Protein AF-A0A098E4H3-F1 (afdb_monomer_lite)

Radius of gyration: 21.21 Å; chains: 1; bounding box: 42×39×49 Å

Sequence (98 aa):
MLFDDYNKIDLTLLPLEELDNYLKGDKLIKVLIDKDCRIKRDIVPTDIDYHVRKPSAREYDDCCNEFWNVTPYVIKGLCRKEILFAIDILIRLFAMSC

Structure (mmCIF, N/CA/C/O backbone):
data_AF-A0A098E4H3-F1
#
_entry.id   AF-A0A098E4H3-F1
#
loop_
_atom_site.group_PDB
_atom_site.id
_atom_site.type_symbol
_atom_site.label_atom_id
_atom_site.label_alt_id
_atom_site.label_comp_id
_atom_site.label_asym_id
_atom_site.label_entity_id
_atom_site.label_seq_id
_atom_site.pdbx_PDB_ins_code
_atom_site.Cartn_x
_atom_site.Cartn_y
_atom_site.Cartn_z
_atom_site.occupancy
_atom_site.B_iso_or_equiv
_atom_site.auth_seq_id
_atom_site.auth_comp_id
_atom_site.auth_asym_id
_atom_site.auth_atom_id
_atom_site.pdbx_PDB_model_num
ATOM 1 N N . MET A 1 1 ? -9.940 -15.016 3.029 1.00 92.44 1 MET A N 1
ATOM 2 C CA . MET A 1 1 ? -10.988 -16.026 2.748 1.00 92.44 1 MET A CA 1
ATOM 3 C C . MET A 1 1 ? -11.603 -15.708 1.396 1.00 92.44 1 MET A C 1
ATOM 5 O O . MET A 1 1 ? -11.883 -14.540 1.164 1.00 92.44 1 MET A O 1
ATOM 9 N N . LEU A 1 2 ? -11.748 -16.696 0.510 1.00 95.94 2 LEU A N 1
ATOM 10 C CA . LEU A 1 2 ? -12.432 -16.556 -0.783 1.00 95.94 2 LEU A CA 1
ATOM 11 C C . LEU A 1 2 ? -13.757 -17.320 -0.693 1.00 95.94 2 LEU A C 1
ATOM 13 O O . LEU A 1 2 ? -13.741 -18.486 -0.304 1.00 95.94 2 LEU A O 1
ATOM 17 N N . PHE A 1 3 ? -14.865 -16.651 -0.989 1.00 96.56 3 PHE A N 1
ATOM 18 C CA . PHE A 1 3 ? -16.216 -17.207 -0.929 1.00 96.56 3 PHE A CA 1
ATOM 19 C C . PHE A 1 3 ? -16.664 -17.725 -2.303 1.00 96.56 3 PHE A C 1
ATOM 21 O O . PHE A 1 3 ? -16.058 -17.404 -3.327 1.00 96.56 3 PHE A O 1
ATOM 28 N N . ASP A 1 4 ? -17.732 -18.524 -2.326 1.00 97.38 4 ASP A N 1
ATOM 29 C CA . ASP A 1 4 ? -18.252 -19.167 -3.545 1.00 97.38 4 ASP A CA 1
ATOM 30 C C . ASP A 1 4 ? -18.801 -18.167 -4.576 1.00 97.38 4 ASP A C 1
ATOM 32 O O . ASP A 1 4 ? -18.880 -18.466 -5.765 1.00 97.38 4 ASP A O 1
ATOM 36 N N . ASP A 1 5 ? -19.150 -16.959 -4.133 1.00 97.00 5 ASP A N 1
ATOM 37 C CA . ASP A 1 5 ? -19.539 -15.828 -4.979 1.00 97.00 5 ASP A CA 1
ATOM 38 C C . ASP A 1 5 ? -18.334 -15.017 -5.493 1.00 97.00 5 ASP A C 1
ATOM 40 O O . ASP A 1 5 ? -18.503 -13.939 -6.063 1.00 97.00 5 ASP A O 1
ATOM 44 N N . TYR A 1 6 ? -17.118 -15.541 -5.304 1.00 95.25 6 TYR A N 1
ATOM 45 C CA . TYR A 1 6 ? -15.835 -14.932 -5.652 1.00 95.25 6 TYR A CA 1
ATOM 46 C C . TYR A 1 6 ? -15.478 -13.667 -4.857 1.00 95.25 6 TYR A C 1
ATOM 48 O O . TYR A 1 6 ? -14.467 -13.026 -5.159 1.00 95.25 6 TYR A O 1
ATOM 56 N N . ASN A 1 7 ? -16.226 -13.325 -3.801 1.00 96.56 7 ASN A N 1
ATOM 57 C CA . ASN A 1 7 ? -15.813 -12.268 -2.885 1.00 96.56 7 ASN A CA 1
ATOM 58 C C . ASN A 1 7 ? -14.625 -12.731 -2.034 1.00 96.56 7 ASN A C 1
ATOM 60 O O . ASN A 1 7 ? -14.576 -13.863 -1.550 1.00 96.56 7 ASN A O 1
ATOM 64 N N . LYS A 1 8 ? -13.656 -11.837 -1.814 1.00 96.75 8 LYS A N 1
ATOM 65 C CA . LYS A 1 8 ? -12.509 -12.085 -0.935 1.00 96.75 8 LYS A CA 1
ATOM 66 C C . LYS A 1 8 ? -12.569 -11.153 0.271 1.00 96.75 8 LYS A C 1
ATOM 68 O O . LYS A 1 8 ? -12.650 -9.941 0.108 1.00 96.75 8 LYS A O 1
ATOM 73 N N . ILE A 1 9 ? -12.475 -11.719 1.472 1.00 96.62 9 ILE A N 1
ATOM 74 C CA . ILE A 1 9 ? -12.353 -10.967 2.727 1.00 96.62 9 ILE A CA 1
ATOM 75 C C . ILE A 1 9 ? -11.078 -11.395 3.435 1.00 96.62 9 ILE A C 1
ATOM 77 O O . ILE A 1 9 ? -10.867 -12.587 3.671 1.00 96.62 9 ILE A O 1
ATOM 81 N N . ASP A 1 10 ? -10.257 -10.430 3.821 1.00 95.25 10 ASP A N 1
ATOM 82 C CA . ASP A 1 10 ? -9.147 -10.650 4.738 1.00 95.25 10 ASP A CA 1
ATOM 83 C C . ASP A 1 10 ? -9.619 -10.277 6.156 1.00 95.25 10 ASP A C 1
ATOM 85 O O . ASP A 1 10 ? -10.110 -9.175 6.391 1.00 95.25 10 ASP A O 1
ATOM 89 N N . LEU A 1 11 ? -9.565 -11.243 7.081 1.00 94.75 11 LEU A N 1
ATOM 90 C CA . LEU A 1 11 ? -10.033 -11.102 8.463 1.00 94.75 11 LEU A CA 1
ATOM 91 C C . LEU A 1 11 ? -8.849 -11.260 9.411 1.00 94.75 11 LEU A C 1
ATOM 93 O O . LEU A 1 11 ? -8.169 -12.286 9.381 1.00 94.75 11 LEU A O 1
ATOM 97 N N . THR A 1 12 ? -8.681 -10.291 10.302 1.00 92.81 12 THR A N 1
ATOM 98 C CA . THR A 1 12 ? -7.678 -10.329 11.367 1.00 92.81 12 THR A CA 1
ATOM 99 C C . THR A 1 12 ? -8.385 -10.387 12.715 1.00 92.81 12 THR A C 1
ATOM 101 O O . THR A 1 12 ? -9.289 -9.597 12.979 1.00 92.81 12 THR A O 1
ATOM 104 N N . LEU A 1 13 ? -7.977 -11.323 13.573 1.00 94.94 13 LEU A N 1
ATOM 105 C CA . LEU A 1 13 ? -8.404 -11.381 14.970 1.00 94.94 13 LEU A CA 1
ATOM 106 C C . LEU A 1 13 ? -7.288 -10.801 15.830 1.00 94.94 13 LEU A C 1
ATOM 108 O O . LEU A 1 13 ? -6.145 -11.241 15.723 1.00 94.94 13 LEU A O 1
ATOM 112 N N . LEU A 1 14 ? -7.626 -9.824 16.663 1.00 94.00 14 LEU A N 1
ATOM 113 C CA . LEU A 1 14 ? -6.671 -9.124 17.512 1.00 94.00 14 LEU A CA 1
ATOM 114 C C . LEU A 1 14 ? -7.080 -9.267 18.981 1.00 94.00 14 LEU A C 1
ATOM 116 O O . LEU A 1 14 ? -8.279 -9.217 19.285 1.00 94.00 14 LEU A O 1
ATOM 120 N N . PRO A 1 15 ? -6.112 -9.442 19.894 1.00 95.12 15 PRO A N 1
ATOM 121 C CA . PRO A 1 15 ? -6.370 -9.365 21.323 1.00 95.12 15 PRO A CA 1
ATOM 122 C C . PRO A 1 15 ? -6.806 -7.940 21.704 1.00 95.12 15 PRO A C 1
ATOM 124 O O . PRO A 1 15 ? -6.420 -6.954 21.073 1.00 95.12 15 PRO A O 1
ATOM 127 N N . LEU A 1 16 ? -7.646 -7.815 22.733 1.00 92.19 16 LEU A N 1
ATOM 128 C CA . LEU A 1 16 ? -8.262 -6.530 23.098 1.00 92.19 16 LEU A CA 1
ATOM 129 C C . LEU A 1 16 ? -7.240 -5.523 23.636 1.00 92.19 16 LEU A C 1
ATOM 131 O O . LEU A 1 16 ? -7.466 -4.318 23.560 1.00 92.19 16 LEU A O 1
ATOM 135 N N . GLU A 1 17 ? -6.117 -6.014 24.146 1.00 93.75 17 GLU A N 1
ATOM 136 C CA . GLU A 1 17 ? -4.981 -5.229 24.615 1.00 93.75 17 GLU A CA 1
ATOM 137 C C . GLU A 1 17 ? -4.320 -4.430 23.478 1.00 93.75 17 GLU A C 1
ATOM 139 O O . GLU A 1 17 ? -3.722 -3.384 23.725 1.00 93.75 17 GLU A O 1
ATOM 144 N N . GLU A 1 18 ? -4.455 -4.880 22.226 1.00 92.00 18 GLU A N 1
ATOM 145 C CA . GLU A 1 18 ? -3.891 -4.211 21.048 1.00 92.00 18 GLU A CA 1
ATOM 146 C C . GLU A 1 18 ? -4.840 -3.190 20.410 1.00 92.00 18 GLU A C 1
ATOM 148 O O . GLU A 1 18 ? -4.426 -2.461 19.506 1.00 92.00 18 GLU A O 1
ATOM 153 N N . LEU A 1 19 ? -6.087 -3.089 20.886 1.00 90.44 19 LEU A N 1
ATOM 154 C CA . LEU A 1 19 ? -7.118 -2.235 20.290 1.00 90.44 19 LEU A CA 1
ATOM 155 C C . LEU A 1 19 ? -6.638 -0.786 20.122 1.00 90.44 19 LEU A C 1
ATOM 157 O O . LEU A 1 19 ? -6.746 -0.220 19.037 1.00 90.44 19 LEU A O 1
ATOM 161 N N . ASP A 1 20 ? -6.044 -0.205 21.163 1.00 88.81 20 ASP A N 1
ATOM 162 C CA . ASP A 1 20 ? -5.569 1.182 21.129 1.00 88.81 20 ASP A CA 1
ATOM 163 C C . ASP A 1 20 ? -4.430 1.403 20.125 1.00 88.81 20 ASP A C 1
ATOM 165 O O . ASP A 1 20 ? -4.299 2.496 19.573 1.00 88.81 20 ASP A O 1
ATOM 169 N N . ASN A 1 21 ? -3.589 0.393 19.896 1.00 90.25 21 ASN A N 1
ATOM 170 C CA . ASN A 1 21 ? -2.510 0.472 18.913 1.00 90.25 21 ASN A CA 1
ATOM 171 C C . ASN A 1 21 ? -3.062 0.311 17.497 1.00 90.25 21 ASN A C 1
ATOM 173 O O . ASN A 1 21 ? -2.680 1.065 16.604 1.00 90.25 21 ASN A O 1
ATOM 177 N N . TYR A 1 22 ? -4.006 -0.612 17.310 1.00 89.81 22 TYR A N 1
ATOM 178 C CA . TYR A 1 22 ? -4.660 -0.845 16.029 1.00 89.81 22 TYR A CA 1
ATOM 179 C C . TYR A 1 22 ? -5.414 0.398 15.539 1.00 89.81 22 TYR A C 1
ATOM 181 O O . TYR A 1 22 ? -5.221 0.833 14.406 1.00 89.81 22 TYR A O 1
ATOM 189 N N . LEU A 1 23 ? -6.189 1.040 16.420 1.00 87.75 23 LEU A N 1
ATOM 190 C CA . LEU A 1 23 ? -6.949 2.254 16.097 1.00 87.75 23 LEU A CA 1
ATOM 191 C C . LEU A 1 23 ? -6.070 3.476 15.785 1.00 87.75 23 LEU A C 1
ATOM 193 O O . LEU A 1 23 ? -6.552 4.440 15.197 1.00 87.75 23 LEU A O 1
ATOM 197 N N . LYS A 1 24 ? -4.795 3.469 16.191 1.00 85.44 24 LYS A N 1
ATOM 198 C CA . LYS A 1 24 ? -3.828 4.529 15.859 1.00 85.44 24 LYS A CA 1
ATOM 199 C C . LYS A 1 24 ? -3.101 4.289 14.537 1.00 85.44 24 LYS A C 1
ATOM 201 O O . LYS A 1 24 ? -2.441 5.211 14.068 1.00 85.44 24 LYS A O 1
ATOM 206 N N . GLY A 1 25 ? -3.160 3.072 13.997 1.00 81.62 25 GLY A N 1
ATOM 207 C CA . GLY A 1 25 ? -2.403 2.676 12.814 1.00 81.62 25 GLY A CA 1
ATOM 208 C C . GLY A 1 25 ? -2.978 3.267 11.532 1.00 81.62 25 GLY A C 1
ATOM 209 O O . GLY A 1 25 ? -2.366 4.141 10.928 1.00 81.62 25 GLY A O 1
ATOM 210 N N . ASP A 1 26 ? -4.149 2.781 11.125 1.00 79.00 26 ASP A N 1
ATOM 211 C CA . ASP A 1 26 ? -4.800 3.176 9.874 1.00 79.00 26 ASP A CA 1
ATOM 212 C C . ASP A 1 26 ? -5.955 4.149 10.148 1.00 79.00 26 ASP A C 1
ATOM 214 O O . ASP A 1 26 ? -6.780 3.938 11.040 1.00 79.00 26 ASP A O 1
ATOM 218 N N . LYS A 1 27 ? -6.027 5.227 9.367 1.00 83.19 27 LYS A N 1
ATOM 219 C CA . LYS A 1 27 ? -7.094 6.225 9.468 1.00 83.19 27 LYS A CA 1
ATOM 220 C C . LYS A 1 27 ? -8.342 5.861 8.677 1.00 83.19 27 LYS A C 1
ATOM 222 O O . LYS A 1 27 ? -9.338 6.555 8.824 1.00 83.19 27 LYS A O 1
ATOM 227 N N . LEU A 1 28 ? -8.339 4.793 7.885 1.00 87.88 28 LEU A N 1
ATOM 228 C CA . LEU A 1 28 ? -9.502 4.316 7.127 1.00 87.88 28 LEU A CA 1
ATOM 229 C C . LEU A 1 28 ? -10.416 3.377 7.929 1.00 87.88 28 LEU A C 1
ATOM 231 O O . LEU A 1 28 ? -11.410 2.871 7.402 1.00 87.88 28 LEU A O 1
ATOM 235 N N . ILE A 1 29 ? -10.113 3.143 9.206 1.00 89.25 29 ILE A N 1
ATOM 236 C CA . ILE A 1 29 ? -10.885 2.243 10.063 1.00 89.25 29 ILE A CA 1
ATOM 237 C C . ILE A 1 29 ? -12.287 2.809 10.303 1.00 89.25 29 ILE A C 1
ATOM 239 O O . ILE A 1 29 ? -12.462 3.945 10.742 1.00 89.25 29 ILE A O 1
ATOM 243 N N . LYS A 1 30 ? -13.299 1.966 10.086 1.00 89.69 30 LYS A N 1
ATOM 244 C CA . LYS A 1 30 ? -14.688 2.235 10.459 1.00 89.69 30 LYS A CA 1
ATOM 245 C C . LYS A 1 30 ? -15.160 1.212 11.484 1.00 89.69 30 LYS A C 1
ATOM 247 O O . LYS A 1 30 ? -15.194 0.014 11.208 1.00 89.69 30 LYS A O 1
ATOM 252 N N . VAL A 1 31 ? -15.577 1.692 12.651 1.00 90.31 31 VAL A N 1
ATOM 253 C CA . VAL A 1 31 ? -16.175 0.845 13.689 1.00 90.31 31 VAL A CA 1
ATOM 254 C C . VAL A 1 31 ? -17.600 0.485 13.275 1.00 90.31 31 VAL A C 1
ATOM 256 O O . VAL A 1 31 ? -18.418 1.364 13.012 1.00 90.31 31 VAL A O 1
ATOM 259 N N . LEU A 1 32 ? -17.899 -0.812 13.207 1.00 91.56 32 LEU A N 1
ATOM 260 C CA . LEU A 1 32 ? -19.246 -1.301 12.892 1.00 91.56 32 LEU A CA 1
ATOM 261 C C . LEU A 1 32 ? -20.075 -1.563 14.152 1.00 91.56 32 LEU A C 1
ATOM 263 O O . LEU A 1 32 ? -21.275 -1.304 14.165 1.00 91.56 32 LEU A O 1
ATOM 267 N N . ILE A 1 33 ? -19.441 -2.087 15.203 1.00 91.50 33 ILE A N 1
ATOM 268 C CA . ILE A 1 33 ? -20.089 -2.400 16.475 1.00 91.50 33 ILE A CA 1
ATOM 269 C C . ILE A 1 33 ? -19.081 -2.308 17.623 1.00 91.50 33 ILE A C 1
ATOM 271 O O . ILE A 1 33 ? -17.978 -2.842 17.529 1.00 91.50 33 ILE A O 1
ATOM 275 N N . ASP A 1 34 ? -19.489 -1.675 18.720 1.00 91.69 34 ASP A N 1
ATOM 276 C CA . ASP A 1 34 ? -18.800 -1.717 20.009 1.00 91.69 34 ASP A CA 1
ATOM 277 C C . ASP A 1 34 ? -19.801 -2.185 21.069 1.00 91.69 34 ASP A C 1
ATOM 279 O O . ASP A 1 34 ? -20.785 -1.508 21.355 1.00 91.69 34 ASP A O 1
ATOM 283 N N . LYS A 1 35 ? -19.583 -3.390 21.599 1.00 92.31 35 LYS A N 1
ATOM 284 C CA . LYS A 1 35 ? -20.502 -4.031 22.553 1.00 92.31 35 LYS A CA 1
ATOM 285 C C . LYS A 1 35 ? -20.253 -3.603 23.998 1.00 92.31 35 LYS A C 1
ATOM 287 O O . LYS A 1 35 ? -21.174 -3.651 24.804 1.00 92.31 35 LYS A O 1
ATOM 292 N N . ASP A 1 36 ? -19.021 -3.205 24.306 1.00 93.06 36 ASP A N 1
ATOM 293 C CA . ASP A 1 36 ? -18.550 -2.939 25.669 1.00 93.06 36 ASP A CA 1
ATOM 294 C C . ASP A 1 36 ? -18.318 -1.435 25.913 1.00 93.06 36 ASP A C 1
ATOM 296 O O . ASP A 1 36 ? -17.843 -1.050 26.982 1.00 93.06 36 ASP A O 1
ATOM 300 N N . CYS A 1 37 ? -18.611 -0.582 24.923 1.00 89.31 37 CYS A N 1
ATOM 301 C CA . CYS A 1 37 ? -18.328 0.857 24.940 1.00 89.31 37 CYS A CA 1
ATOM 302 C C . CYS A 1 37 ? -16.848 1.172 25.246 1.00 89.31 37 CYS A C 1
ATOM 304 O O . CYS A 1 37 ? -16.533 2.096 26.003 1.00 89.31 37 CYS A O 1
ATOM 306 N N . ARG A 1 38 ? -15.921 0.385 24.684 1.00 87.44 38 ARG A N 1
ATOM 307 C CA . ARG A 1 38 ? -14.469 0.562 24.870 1.00 87.44 38 ARG A CA 1
ATOM 308 C C . ARG A 1 38 ? -13.930 1.760 24.093 1.00 87.44 38 ARG A C 1
ATOM 310 O O . ARG A 1 38 ? -12.945 2.371 24.511 1.00 87.44 38 ARG A O 1
ATOM 317 N N . ILE A 1 39 ? -14.573 2.115 22.985 1.00 87.88 39 ILE A N 1
ATOM 318 C CA . ILE A 1 39 ? -14.143 3.183 22.089 1.00 87.88 39 ILE A CA 1
ATOM 319 C C . ILE A 1 39 ? -14.758 4.502 22.564 1.00 87.88 39 ILE A C 1
ATOM 321 O O . ILE A 1 39 ? -15.943 4.770 22.404 1.00 87.88 39 ILE A O 1
ATOM 325 N N . LYS A 1 40 ? -13.929 5.348 23.184 1.00 82.56 40 LYS A N 1
ATOM 326 C CA . LYS A 1 40 ? -14.377 6.601 23.824 1.00 82.56 40 LYS A CA 1
ATOM 327 C C . LYS A 1 40 ? -14.521 7.785 22.866 1.00 82.56 40 LYS A C 1
ATOM 329 O O . LYS A 1 40 ? -14.997 8.841 23.277 1.00 82.56 40 LYS A O 1
ATOM 334 N N . ARG A 1 41 ? -14.020 7.663 21.638 1.00 80.19 41 ARG A N 1
ATOM 335 C CA . ARG A 1 41 ? -13.989 8.737 20.639 1.00 80.19 41 ARG A CA 1
ATOM 336 C C . ARG A 1 41 ? -14.504 8.205 19.322 1.00 80.19 41 ARG A C 1
ATOM 338 O O . ARG A 1 41 ? -14.185 7.077 18.963 1.00 80.19 41 ARG A O 1
ATOM 345 N N . ASP A 1 42 ? -15.249 9.039 18.616 1.00 78.81 42 ASP A N 1
ATOM 346 C CA . ASP A 1 42 ? -15.729 8.677 17.295 1.00 78.81 42 ASP A CA 1
ATOM 347 C C . ASP A 1 42 ? -14.550 8.569 16.320 1.00 78.81 42 ASP A C 1
ATOM 349 O O . ASP A 1 42 ? -13.653 9.420 16.315 1.00 78.81 42 ASP A O 1
ATOM 353 N N . ILE A 1 43 ? -14.529 7.492 15.539 1.00 82.81 43 ILE A N 1
ATOM 354 C CA . ILE A 1 43 ? -13.458 7.199 14.586 1.00 82.81 43 ILE A CA 1
ATOM 355 C C . ILE A 1 43 ? -14.013 7.489 13.206 1.00 82.81 43 ILE A C 1
ATOM 357 O O . ILE A 1 43 ? -14.752 6.688 12.633 1.00 82.81 43 ILE A O 1
ATOM 361 N N . VAL A 1 44 ? -13.682 8.673 12.696 1.00 83.00 44 VAL A N 1
ATO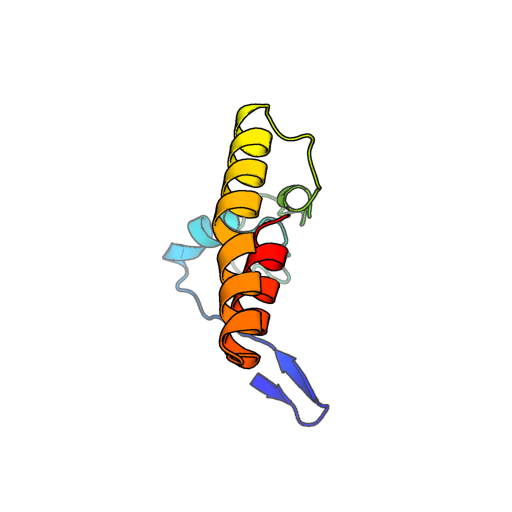M 362 C CA . VAL A 1 44 ? -14.089 9.090 11.357 1.00 83.00 44 VAL A CA 1
ATOM 363 C C . VAL A 1 44 ? -13.026 8.617 10.370 1.00 83.00 44 VAL A C 1
ATOM 365 O O . VAL A 1 44 ? -11.892 9.099 10.452 1.00 83.00 44 VAL A O 1
ATOM 368 N N . PRO A 1 45 ? -13.363 7.701 9.444 1.00 86.81 45 PRO A N 1
ATOM 369 C CA . PRO A 1 45 ? -12.404 7.234 8.465 1.00 86.81 45 PRO A CA 1
ATOM 370 C C . PRO A 1 45 ? -11.984 8.384 7.542 1.00 86.81 45 PRO A C 1
ATOM 372 O O . PRO A 1 45 ? -12.831 9.126 7.040 1.00 86.81 45 PRO A O 1
ATOM 375 N N . THR A 1 46 ? -10.682 8.537 7.310 1.00 86.75 46 THR A N 1
ATOM 376 C CA . THR A 1 46 ? -10.119 9.560 6.423 1.00 86.75 46 THR A CA 1
ATOM 377 C C . THR A 1 46 ? -8.966 9.008 5.594 1.00 86.75 46 THR A C 1
ATOM 379 O O . THR A 1 46 ? -8.114 8.273 6.085 1.00 86.75 46 THR A O 1
ATOM 382 N N . ASP A 1 47 ? -8.940 9.401 4.325 1.00 86.88 47 ASP A N 1
ATOM 383 C CA . ASP A 1 47 ? -7.930 9.065 3.325 1.00 86.88 47 ASP A CA 1
ATOM 384 C C . ASP A 1 47 ? -6.804 10.110 3.239 1.00 86.88 47 ASP A C 1
ATOM 386 O O . ASP A 1 47 ? -5.972 10.053 2.338 1.00 86.88 47 ASP A O 1
ATOM 390 N N . ILE A 1 48 ? -6.754 11.063 4.179 1.00 84.75 48 ILE A N 1
ATOM 391 C CA . ILE A 1 48 ? -5.841 12.216 4.143 1.00 84.75 48 ILE A CA 1
ATOM 392 C C . ILE A 1 48 ? -4.356 11.839 4.061 1.00 84.75 48 ILE A C 1
ATOM 394 O O . ILE A 1 48 ? -3.551 12.624 3.558 1.00 84.75 48 ILE A O 1
ATOM 398 N N . ASP A 1 49 ? -3.988 10.657 4.557 1.00 82.31 49 ASP A N 1
ATOM 399 C CA . ASP A 1 49 ? -2.612 10.157 4.511 1.00 82.31 49 ASP A CA 1
ATOM 400 C C . ASP A 1 49 ? -2.212 9.670 3.109 1.00 82.31 49 ASP A C 1
ATOM 402 O O . ASP A 1 49 ? -1.027 9.614 2.805 1.00 82.31 49 ASP A O 1
ATOM 406 N N . TYR A 1 50 ? -3.187 9.398 2.236 1.00 83.31 50 TYR A N 1
ATOM 407 C CA . TYR A 1 50 ? -2.983 9.008 0.837 1.00 83.31 50 TYR A CA 1
ATOM 408 C C . TYR A 1 50 ? -3.076 10.194 -0.131 1.00 83.31 50 TYR A C 1
ATOM 410 O O . TYR A 1 50 ? -2.913 10.033 -1.341 1.00 83.31 50 TYR A O 1
ATOM 418 N N . HIS A 1 51 ? -3.374 11.398 0.365 1.00 87.12 51 HIS A N 1
ATOM 419 C CA . HIS A 1 51 ? -3.438 12.586 -0.482 1.00 87.12 51 HIS A CA 1
ATOM 420 C C . HIS A 1 51 ? -2.030 12.989 -0.908 1.00 87.12 51 HIS A C 1
ATOM 422 O O . HIS A 1 51 ? -1.175 13.263 -0.066 1.00 87.12 51 HIS A O 1
ATOM 428 N N . VAL A 1 52 ? -1.810 13.099 -2.220 1.00 83.31 52 VAL A N 1
ATOM 429 C CA . VAL A 1 52 ? -0.542 13.592 -2.766 1.00 83.31 52 VAL A CA 1
ATOM 430 C C . VAL A 1 52 ? -0.305 15.014 -2.265 1.00 83.31 52 VAL A C 1
ATOM 432 O O . VAL A 1 52 ? -1.101 15.928 -2.500 1.00 83.31 52 VAL A O 1
ATOM 435 N N . ARG A 1 53 ? 0.810 15.205 -1.564 1.00 85.50 53 ARG A N 1
ATOM 436 C CA . ARG A 1 53 ? 1.242 16.501 -1.041 1.00 85.50 53 ARG A CA 1
ATOM 437 C C . ARG A 1 53 ? 2.425 17.013 -1.838 1.00 85.50 53 ARG A C 1
ATOM 439 O O . ARG A 1 53 ? 3.162 16.253 -2.455 1.00 85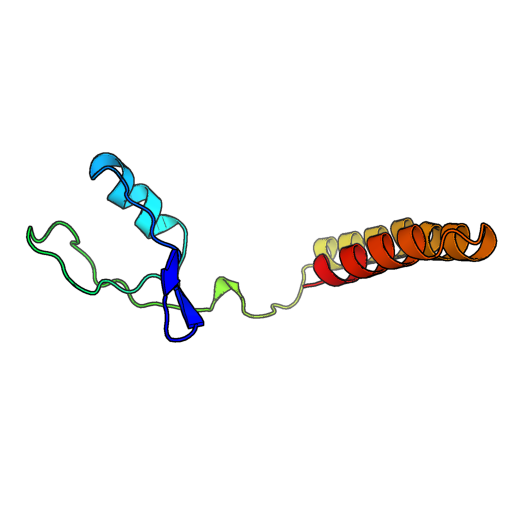.50 53 ARG A O 1
ATOM 446 N N . LYS A 1 54 ? 2.618 18.332 -1.807 1.00 89.50 54 LYS A N 1
ATOM 447 C CA . LYS A 1 54 ? 3.828 18.931 -2.364 1.00 89.50 54 LYS A CA 1
ATOM 448 C C . LYS A 1 54 ? 5.036 18.387 -1.585 1.00 89.50 54 LYS A C 1
ATOM 450 O O . LYS A 1 54 ? 5.074 18.611 -0.373 1.00 89.50 54 LYS A O 1
ATOM 455 N N . PRO A 1 55 ? 6.003 17.730 -2.248 1.00 88.38 55 PRO A N 1
ATOM 456 C CA . PRO A 1 55 ? 7.174 17.211 -1.566 1.00 88.38 55 PRO A CA 1
ATOM 457 C C . PRO A 1 55 ? 8.038 18.366 -1.059 1.00 88.38 55 PRO A C 1
ATOM 459 O O . PRO A 1 55 ? 8.080 19.461 -1.638 1.00 88.38 55 PRO A O 1
ATOM 462 N N . SER A 1 56 ? 8.753 18.116 0.028 1.00 91.94 56 SER A N 1
ATOM 463 C CA . SER A 1 56 ? 9.887 18.936 0.424 1.00 91.94 56 SER A CA 1
ATOM 464 C C . SER A 1 56 ? 11.000 18.852 -0.625 1.00 91.94 56 SER A C 1
ATOM 466 O O . SER A 1 56 ? 11.059 17.932 -1.442 1.00 91.94 56 SER A O 1
ATOM 468 N N . ALA A 1 57 ? 11.927 19.812 -0.593 1.00 93.88 57 ALA A N 1
ATOM 469 C CA . ALA A 1 57 ? 13.077 19.799 -1.497 1.00 93.88 57 ALA A CA 1
ATOM 470 C C . ALA A 1 57 ? 13.906 18.509 -1.366 1.00 93.88 57 ALA A C 1
ATOM 472 O O . ALA A 1 57 ? 14.417 18.011 -2.361 1.00 93.88 57 ALA A O 1
ATOM 473 N N . ARG A 1 58 ? 13.995 17.959 -0.147 1.00 93.12 58 ARG A N 1
ATOM 474 C CA . ARG A 1 58 ? 14.715 16.716 0.123 1.00 93.12 58 ARG A CA 1
ATOM 475 C C . ARG A 1 58 ? 13.997 15.501 -0.455 1.00 93.12 58 ARG A C 1
ATOM 477 O O . ARG A 1 58 ? 14.630 14.728 -1.149 1.00 93.12 58 ARG A O 1
ATOM 484 N N . GLU A 1 59 ? 12.693 15.359 -0.225 1.00 90.62 59 GLU A N 1
ATOM 485 C CA . GLU A 1 59 ? 11.916 14.235 -0.778 1.00 90.62 59 GLU A CA 1
ATOM 486 C C . GLU A 1 59 ? 11.943 14.227 -2.312 1.00 90.62 59 GLU A C 1
ATOM 488 O O . GLU A 1 59 ? 12.032 13.170 -2.930 1.00 90.62 59 GLU A O 1
ATOM 493 N N . TYR A 1 60 ? 11.912 15.410 -2.932 1.00 90.50 60 TYR A N 1
ATOM 494 C CA . TYR A 1 60 ? 12.062 15.541 -4.378 1.00 90.50 60 TYR A CA 1
ATOM 495 C C . TYR A 1 60 ? 13.443 15.079 -4.867 1.00 90.50 60 TYR A C 1
ATOM 497 O O . TYR A 1 60 ? 13.530 14.341 -5.849 1.00 90.50 60 TYR A O 1
ATOM 505 N N . ASP A 1 61 ? 14.512 15.511 -4.193 1.00 93.44 61 ASP A N 1
ATOM 506 C CA . ASP A 1 61 ? 15.885 15.125 -4.528 1.00 93.44 61 ASP A CA 1
ATOM 507 C C . ASP A 1 61 ? 16.111 13.621 -4.326 1.00 93.44 61 ASP A C 1
ATOM 509 O O . ASP A 1 61 ? 16.590 12.947 -5.236 1.00 93.44 61 ASP A O 1
ATOM 513 N N . ASP A 1 62 ? 15.655 13.074 -3.196 1.00 90.94 62 ASP A N 1
ATOM 514 C CA . ASP A 1 62 ? 15.715 11.647 -2.876 1.00 90.94 62 ASP A CA 1
ATOM 515 C C . ASP A 1 62 ? 14.977 10.812 -3.945 1.00 90.94 62 ASP A C 1
ATOM 517 O O . ASP A 1 62 ? 15.523 9.830 -4.453 1.00 90.94 62 ASP A O 1
ATOM 521 N N . CYS A 1 63 ? 13.775 11.236 -4.362 1.00 89.94 63 CYS A N 1
ATOM 522 C CA . CYS A 1 63 ? 13.011 10.577 -5.426 1.00 89.94 63 CYS A CA 1
ATOM 523 C C . CYS A 1 63 ? 13.745 10.612 -6.776 1.00 89.94 63 CYS A C 1
ATOM 525 O O . CYS A 1 63 ? 13.797 9.605 -7.486 1.00 89.94 63 CYS A O 1
ATOM 527 N N . CYS A 1 64 ? 14.322 11.761 -7.141 1.00 91.62 64 CYS A N 1
ATOM 528 C CA . CYS A 1 64 ? 15.097 11.899 -8.373 1.00 91.62 64 CYS A CA 1
ATOM 529 C C . CYS A 1 64 ? 16.351 11.018 -8.339 1.00 91.62 64 CYS A C 1
ATOM 531 O O . CYS A 1 64 ? 16.662 10.343 -9.322 1.00 91.62 64 CYS A O 1
ATOM 533 N N . ASN A 1 65 ? 17.065 11.010 -7.214 1.00 92.44 65 ASN A N 1
ATOM 534 C CA . ASN A 1 65 ? 18.269 10.215 -7.033 1.00 92.44 65 ASN A CA 1
ATOM 535 C C . ASN A 1 65 ? 17.966 8.717 -7.160 1.00 92.44 65 ASN A C 1
ATOM 537 O O . ASN A 1 65 ? 18.654 8.021 -7.905 1.00 92.44 65 ASN A O 1
ATOM 541 N N . GLU A 1 66 ? 16.901 8.229 -6.518 1.00 91.31 66 GLU A N 1
ATOM 542 C CA . GLU A 1 66 ? 16.483 6.829 -6.637 1.00 91.31 66 GLU A CA 1
ATOM 543 C C . GLU A 1 66 ? 16.101 6.481 -8.083 1.00 91.31 66 GLU A C 1
ATOM 545 O O . GLU A 1 66 ? 16.594 5.496 -8.637 1.00 91.31 66 GLU A O 1
ATOM 550 N N . PHE A 1 67 ? 15.311 7.332 -8.749 1.00 92.19 67 PHE A N 1
ATOM 551 C CA . PHE A 1 67 ? 14.928 7.137 -10.150 1.00 92.19 67 PHE A CA 1
ATOM 552 C C . PHE A 1 67 ? 16.150 6.968 -11.064 1.00 92.19 67 PHE A C 1
ATOM 554 O O . PHE A 1 67 ? 16.235 6.008 -11.841 1.00 92.19 67 PHE A O 1
ATOM 561 N N . TRP A 1 68 ? 17.122 7.878 -10.967 1.00 92.25 68 TRP A N 1
ATOM 562 C CA . TRP A 1 68 ? 18.317 7.856 -11.811 1.00 92.25 68 TRP A CA 1
ATOM 563 C C . TRP A 1 68 ? 19.316 6.767 -11.420 1.00 92.25 68 TRP A C 1
ATOM 565 O O . TRP A 1 68 ? 20.039 6.277 -12.287 1.00 92.25 68 TRP A O 1
ATOM 575 N N . ASN A 1 69 ? 19.338 6.345 -10.157 1.00 91.88 69 ASN A N 1
ATOM 576 C CA . ASN A 1 69 ? 20.161 5.231 -9.701 1.00 91.88 69 ASN A CA 1
ATOM 577 C C . ASN A 1 69 ? 19.601 3.879 -10.177 1.00 91.88 69 ASN A C 1
ATOM 579 O O . ASN A 1 69 ? 20.365 2.987 -10.5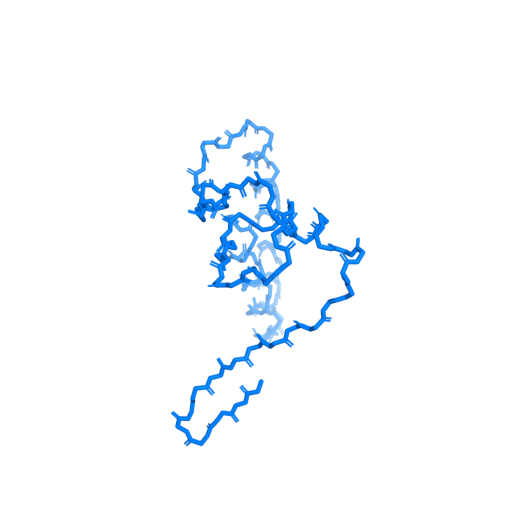57 1.00 91.88 69 ASN A O 1
ATOM 583 N N . VAL A 1 70 ? 18.271 3.730 -10.216 1.00 91.94 70 VAL A N 1
ATOM 584 C CA . VAL A 1 70 ? 17.608 2.459 -10.541 1.00 91.94 70 VAL A CA 1
ATOM 585 C C . VAL A 1 70 ? 17.397 2.259 -12.050 1.00 91.94 70 VAL A C 1
ATOM 587 O O . VAL A 1 70 ? 17.596 1.154 -12.563 1.00 91.94 70 VAL A O 1
ATOM 590 N N . THR A 1 71 ? 17.075 3.319 -12.799 1.00 93.75 71 THR A N 1
ATOM 591 C CA . THR A 1 71 ? 16.821 3.262 -14.257 1.00 93.75 71 THR A CA 1
ATOM 592 C C . THR A 1 71 ? 17.929 2.557 -15.068 1.00 93.75 71 THR A C 1
ATOM 594 O O . THR A 1 71 ? 17.609 1.743 -15.943 1.00 93.75 71 THR A O 1
ATOM 597 N N . PRO A 1 72 ? 19.234 2.757 -14.791 1.00 95.44 72 PRO A N 1
ATOM 598 C CA . PRO A 1 72 ? 20.304 2.045 -15.483 1.00 95.44 72 PRO A CA 1
ATOM 599 C C . PRO A 1 72 ? 20.233 0.520 -15.348 1.00 95.44 72 PRO A C 1
ATOM 601 O O . PRO A 1 72 ? 20.712 -0.177 -16.241 1.00 95.44 72 PRO A O 1
ATOM 604 N N . TYR A 1 73 ? 19.656 -0.029 -14.274 1.00 95.12 73 TYR A N 1
ATOM 605 C CA . TYR A 1 73 ? 19.498 -1.480 -14.136 1.00 95.12 73 TYR A CA 1
ATOM 606 C C . TYR A 1 73 ? 18.446 -2.043 -15.088 1.00 95.12 73 TYR A C 1
ATOM 608 O O . TYR A 1 73 ? 18.663 -3.123 -15.637 1.00 95.12 73 TYR A O 1
ATOM 616 N N . VAL A 1 74 ? 17.377 -1.289 -15.366 1.00 95.81 74 VAL A N 1
ATOM 617 C CA . VAL A 1 74 ? 16.398 -1.645 -16.405 1.00 95.81 74 VAL A CA 1
ATOM 618 C C . VAL A 1 74 ? 17.104 -1.736 -17.758 1.00 95.81 74 VAL A C 1
ATOM 620 O O . VAL A 1 74 ? 17.005 -2.750 -18.449 1.00 95.81 74 VAL A O 1
ATOM 623 N N . ILE A 1 75 ? 17.904 -0.720 -18.102 1.00 96.44 75 ILE A N 1
ATOM 624 C CA . ILE A 1 75 ? 18.666 -0.684 -19.360 1.00 96.44 75 ILE A CA 1
ATOM 625 C C . ILE A 1 75 ? 19.667 -1.846 -19.427 1.00 96.44 75 ILE A C 1
ATOM 627 O O . ILE A 1 75 ? 19.725 -2.551 -20.433 1.00 96.44 75 ILE A O 1
ATOM 631 N N . LYS A 1 76 ? 20.426 -2.095 -18.350 1.00 96.88 76 LYS A N 1
ATOM 632 C CA . LYS A 1 76 ? 21.362 -3.229 -18.266 1.00 96.88 76 LYS A CA 1
ATOM 633 C C . LYS A 1 76 ? 20.645 -4.563 -18.478 1.00 96.88 76 LYS A C 1
ATOM 635 O O . LYS A 1 76 ? 21.157 -5.387 -19.232 1.00 96.88 76 LYS A O 1
ATOM 640 N N . GLY A 1 77 ? 19.477 -4.755 -17.864 1.00 96.94 77 GLY A N 1
ATOM 641 C CA . GLY A 1 77 ? 18.651 -5.948 -18.048 1.00 96.94 77 GLY A CA 1
ATOM 642 C C . GLY A 1 77 ? 18.250 -6.145 -19.509 1.00 96.94 77 GLY A C 1
ATOM 643 O O . GLY A 1 77 ? 18.453 -7.221 -20.069 1.00 96.94 77 GLY A O 1
ATOM 644 N N . LEU A 1 78 ? 17.788 -5.083 -20.176 1.00 97.19 78 LEU A N 1
ATOM 645 C CA . LEU A 1 78 ? 17.448 -5.126 -21.602 1.00 97.19 78 LEU A CA 1
ATOM 646 C C . LEU A 1 78 ? 18.665 -5.458 -22.481 1.00 97.19 78 LEU A C 1
ATOM 648 O O . LEU A 1 78 ? 18.583 -6.351 -23.324 1.00 97.19 78 LEU A O 1
ATOM 652 N N . CYS A 1 79 ? 19.814 -4.811 -22.255 1.00 97.62 79 CYS A N 1
ATOM 653 C CA . CYS A 1 79 ? 21.048 -5.081 -23.003 1.00 97.62 79 CYS A CA 1
ATOM 654 C C . CYS A 1 79 ? 21.564 -6.517 -22.812 1.00 97.62 79 CYS A C 1
ATOM 656 O O . CYS A 1 79 ? 22.149 -7.088 -23.731 1.00 97.62 79 CYS A O 1
ATOM 658 N N . ARG A 1 80 ? 21.335 -7.113 -21.636 1.00 97.94 80 ARG A N 1
ATOM 659 C CA . ARG A 1 80 ? 21.700 -8.503 -21.314 1.00 97.94 80 ARG A CA 1
ATOM 660 C C . ARG A 1 80 ? 20.663 -9.533 -21.762 1.00 97.94 80 ARG A C 1
ATOM 662 O O . ARG A 1 80 ? 20.906 -10.724 -21.609 1.00 97.94 80 ARG A O 1
ATOM 669 N N . LYS A 1 81 ? 19.541 -9.095 -22.348 1.00 97.06 81 LYS A N 1
ATOM 670 C CA . LYS A 1 81 ? 18.379 -9.935 -22.697 1.00 97.06 81 LYS A CA 1
ATOM 671 C C . LYS A 1 81 ? 17.704 -10.583 -21.475 1.00 97.06 81 LYS A C 1
ATOM 673 O O . LYS A 1 81 ? 17.043 -11.610 -21.595 1.00 97.06 81 LYS A O 1
ATOM 678 N N . GLU A 1 82 ? 17.813 -9.950 -20.310 1.00 97.81 82 GLU A N 1
ATOM 679 C CA . GLU A 1 82 ? 17.172 -10.338 -19.049 1.00 97.81 82 GLU A CA 1
ATOM 680 C C . GLU A 1 82 ? 15.821 -9.609 -18.900 1.00 97.81 82 GLU A C 1
ATOM 682 O O . GLU A 1 82 ? 15.638 -8.745 -18.042 1.00 97.81 82 GLU A O 1
ATOM 687 N N . ILE A 1 83 ? 14.855 -9.920 -19.773 1.00 96.69 83 ILE A N 1
ATOM 688 C CA . ILE A 1 83 ? 13.590 -9.163 -19.872 1.00 96.69 83 ILE A CA 1
ATOM 689 C C . ILE A 1 83 ? 12.765 -9.178 -18.574 1.00 96.69 83 ILE A C 1
ATOM 691 O O . ILE A 1 83 ? 12.232 -8.146 -18.178 1.00 96.69 83 ILE A O 1
ATOM 695 N N . LEU A 1 84 ? 12.700 -10.317 -17.876 1.00 97.25 84 LEU A N 1
ATOM 696 C CA . LEU A 1 84 ? 11.952 -10.440 -16.618 1.00 97.25 84 LEU A CA 1
ATOM 697 C C . LEU A 1 84 ? 12.575 -9.597 -15.500 1.00 97.25 84 LEU A C 1
ATOM 699 O O . LEU A 1 84 ? 11.855 -8.985 -14.720 1.00 97.25 84 LEU A O 1
ATOM 703 N N . PHE A 1 85 ? 13.906 -9.517 -15.464 1.00 96.19 85 PHE A N 1
ATOM 704 C CA . PHE A 1 85 ? 14.632 -8.675 -14.517 1.00 96.19 85 PHE A CA 1
ATOM 705 C C . PHE A 1 85 ? 14.382 -7.189 -14.788 1.00 96.19 85 PHE A C 1
ATOM 707 O O . PHE A 1 85 ? 14.086 -6.434 -13.866 1.00 96.19 85 PHE A O 1
ATOM 714 N N . ALA A 1 86 ? 14.437 -6.771 -16.058 1.00 96.38 86 ALA A N 1
ATOM 715 C CA . ALA A 1 86 ? 14.142 -5.392 -16.436 1.00 96.38 86 ALA A CA 1
ATOM 716 C C . ALA A 1 86 ? 12.705 -4.987 -16.057 1.00 96.38 86 ALA A C 1
ATOM 718 O O . ALA A 1 86 ? 12.499 -3.884 -15.553 1.00 96.38 86 ALA A O 1
ATOM 719 N N . ILE A 1 87 ? 11.730 -5.882 -16.257 1.00 95.94 87 ILE A N 1
ATOM 720 C CA . ILE A 1 87 ? 10.327 -5.651 -15.887 1.00 95.94 87 ILE A CA 1
ATOM 721 C C . ILE A 1 87 ? 10.154 -5.575 -14.363 1.00 95.94 87 ILE A C 1
ATOM 723 O O . ILE A 1 87 ? 9.492 -4.653 -13.895 1.00 95.94 87 ILE A O 1
ATOM 727 N N . ASP A 1 88 ? 10.760 -6.482 -13.588 1.00 95.06 88 ASP A N 1
ATOM 728 C CA . ASP A 1 88 ? 10.670 -6.456 -12.117 1.00 95.06 88 ASP A CA 1
ATOM 729 C C . ASP A 1 88 ? 11.196 -5.132 -11.547 1.00 95.06 88 ASP A C 1
ATOM 731 O O . ASP A 1 88 ? 10.527 -4.478 -10.747 1.00 95.06 88 ASP A O 1
ATOM 735 N N . ILE A 1 89 ? 12.359 -4.681 -12.026 1.00 93.38 89 ILE A N 1
ATOM 736 C CA . ILE A 1 89 ? 12.943 -3.406 -11.599 1.00 93.38 89 ILE A CA 1
ATOM 737 C C . ILE A 1 89 ? 12.068 -2.223 -12.011 1.00 93.38 89 ILE A C 1
ATOM 739 O O . ILE A 1 89 ? 11.873 -1.302 -11.218 1.00 93.38 89 ILE A O 1
ATOM 743 N N . LEU A 1 90 ? 11.516 -2.243 -13.226 1.00 93.56 90 LEU A N 1
ATOM 744 C CA . LEU A 1 90 ? 10.634 -1.182 -13.701 1.00 93.56 90 LEU A CA 1
ATOM 745 C C . LEU A 1 90 ? 9.374 -1.062 -12.830 1.00 93.56 90 LEU A C 1
ATOM 747 O O . LEU A 1 90 ? 9.001 0.043 -12.443 1.00 93.56 90 LEU A O 1
ATOM 751 N N . ILE A 1 91 ? 8.744 -2.189 -12.482 1.00 92.06 91 ILE A N 1
ATOM 752 C CA . ILE A 1 91 ? 7.556 -2.214 -11.616 1.00 92.06 91 ILE A CA 1
ATOM 753 C C . ILE A 1 91 ? 7.884 -1.648 -10.230 1.00 92.06 91 ILE A C 1
ATOM 755 O O . ILE A 1 91 ? 7.117 -0.840 -9.707 1.00 92.06 91 ILE A O 1
ATOM 759 N N . ARG A 1 92 ? 9.034 -2.013 -9.650 1.00 85.75 92 ARG A N 1
ATOM 760 C CA . ARG A 1 92 ? 9.472 -1.473 -8.350 1.00 85.75 92 ARG A CA 1
ATOM 761 C C . ARG A 1 92 ? 9.665 0.039 -8.377 1.00 85.75 92 ARG A C 1
ATOM 763 O O . ARG A 1 92 ? 9.243 0.718 -7.449 1.00 85.75 92 ARG A O 1
ATOM 770 N N . LEU A 1 93 ? 10.264 0.561 -9.444 1.00 85.50 93 LEU A N 1
ATOM 771 C CA . LEU A 1 93 ? 10.520 1.992 -9.598 1.00 85.50 93 LEU A CA 1
ATOM 772 C C . LEU A 1 93 ? 9.206 2.795 -9.627 1.00 85.50 93 LEU A C 1
ATOM 774 O O . LEU A 1 93 ? 9.096 3.827 -8.966 1.00 85.50 93 LEU A O 1
ATOM 778 N N . PHE A 1 94 ? 8.168 2.281 -10.295 1.00 77.69 94 PHE A N 1
ATOM 779 C CA . PHE A 1 94 ? 6.839 2.901 -10.275 1.00 77.69 94 PHE A CA 1
ATOM 780 C C . PHE A 1 94 ? 6.108 2.750 -8.936 1.00 77.69 94 PHE A C 1
ATOM 782 O O . PHE A 1 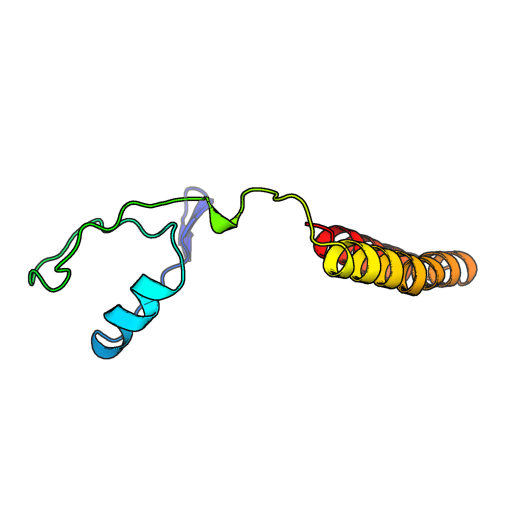94 ? 5.367 3.652 -8.556 1.00 77.69 94 PHE A O 1
ATOM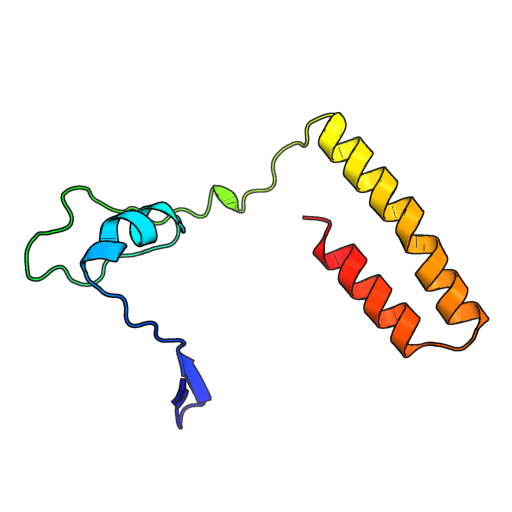 789 N N . ALA A 1 95 ? 6.337 1.662 -8.198 1.00 71.81 95 ALA A N 1
ATOM 790 C CA . ALA A 1 95 ? 5.742 1.461 -6.876 1.00 71.81 95 ALA A CA 1
ATOM 791 C C . ALA A 1 95 ? 6.315 2.395 -5.791 1.00 71.81 95 ALA A C 1
ATOM 793 O O . ALA A 1 95 ? 5.663 2.601 -4.775 1.00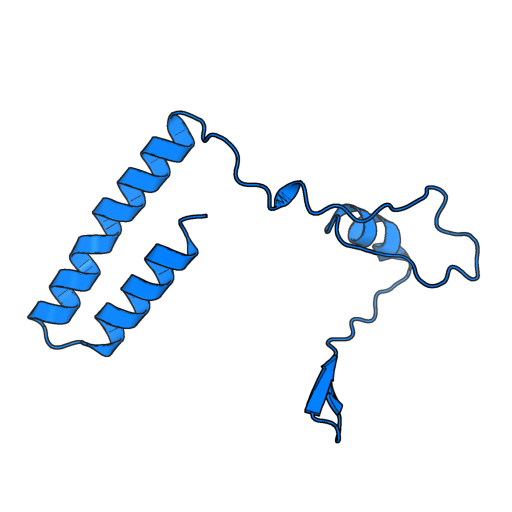 71.81 95 ALA A O 1
ATOM 794 N N . MET A 1 96 ? 7.511 2.959 -5.995 1.00 60.16 96 MET A N 1
ATOM 795 C CA . MET A 1 96 ? 8.161 3.885 -5.052 1.00 60.16 96 MET A CA 1
ATOM 796 C C . MET A 1 96 ? 7.871 5.370 -5.330 1.00 60.16 96 MET A C 1
ATOM 798 O O . MET A 1 96 ? 8.301 6.222 -4.560 1.00 60.16 96 MET A O 1
ATOM 802 N N . SER A 1 97 ? 7.185 5.698 -6.430 1.00 52.47 97 SER A N 1
ATOM 803 C CA . SER A 1 97 ? 7.057 7.079 -6.928 1.00 52.47 97 SER A CA 1
ATOM 804 C C . SER A 1 97 ? 5.805 7.837 -6.439 1.00 52.47 97 SER A C 1
ATOM 806 O O . SER A 1 97 ? 5.485 8.888 -6.995 1.00 52.47 97 SER A O 1
ATOM 808 N N . CYS A 1 98 ? 5.079 7.333 -5.438 1.00 44.59 98 CYS A N 1
ATOM 809 C CA . CYS A 1 98 ? 3.911 7.991 -4.835 1.00 44.59 98 CYS A CA 1
ATOM 810 C C . CYS A 1 98 ? 3.821 7.697 -3.340 1.00 44.59 98 CYS A C 1
ATOM 812 O O . CYS A 1 98 ? 3.984 6.513 -2.974 1.00 44.59 98 CYS A O 1
#

InterPro domains:
  IPR007530 Aminoglycoside 6-adenylyltransferase [PF04439] (1-90)
  IPR043519 Nucleotidyltransferase superfamily [G3DSA:3.30.460.10] (1-57)
  IPR043519 Nucleotidyltransferase superfamily [SSF81301] (1-40)

Foldseek 3Di:
DADPVRDDDDDDDDDPVCVVVVLVPALQDDDPDDPPCPDVDHRDRDPVVVDDDDDDPVVVVVLVVCLVVQQVQLVVCVVVVVNVRSVVSVVVNVVPND

Secondary structure (DSSP, 8-state):
-B-TTS-B-------GGGHHHHHHH-TT------SS----S------GGGS--PPPHHHHHHHHHHHHHHHHHHHHHHHTT-HHHHHHHHHHHHHT--

Organism: Enterococcus faecalis (NCBI:txid1351)

pLDDT: mean 89.69, std 8.54, range [44.59, 97.94]